Protein AF-W1Y3H9-F1 (afdb_monomer)

Nearest PDB structures (foldseek):
  7aj0-assembly1_C  TM=8.854E-01  e=1.148E-02  Pseudoalteromonas sp. MB47

Radius of gyration: 15.7 Å; Cα contacts (8 Å, |Δi|>4): 42; chains: 1; bounding box: 34×32×34 Å

pLDDT: mean 86.43, std 10.0, range [58.56, 97.69]

Sequence (74 aa):
AVRGGEQEAIADITPKYMEDLDQRWMEYGVKFLDKMAKSDKPFFLYYGTRGCHFDNYPNAKYAGSSPARTSYGD

Mean predicted aligned error: 5.44 Å

InterPro domains:
  IPR000917 Sulfatase, N-terminal [PF00884] (14-70)
  IPR017850 Alkaline-phosphatase-like, core domain superfamily [G3DSA:3.40.720.10] (3-74)
  IPR017850 Alkaline-phosphatase-like, core domain superfamily [SSF53649] (14-69)

Structure (mmCIF, N/CA/C/O backbone):
data_AF-W1Y3H9-F1
#
_entry.id   AF-W1Y3H9-F1
#
loop_
_atom_site.group_PDB
_atom_site.id
_atom_site.type_symbol
_atom_site.label_atom_id
_atom_site.label_alt_id
_atom_site.label_comp_id
_atom_site.label_asym_id
_atom_site.label_entity_id
_atom_site.label_seq_id
_atom_site.pdbx_PDB_ins_code
_atom_site.Cartn_x
_atom_site.Cartn_y
_atom_site.Cartn_z
_atom_site.occupancy
_atom_site.B_iso_or_equiv
_atom_site.auth_seq_id
_atom_site.auth_comp_id
_atom_site.auth_asym_id
_atom_site.auth_atom_id
_atom_site.pdbx_PDB_model_num
ATOM 1 N N . ALA A 1 1 ? -7.104 -10.702 9.322 1.00 62.38 1 ALA A N 1
ATOM 2 C CA . ALA A 1 1 ? -6.345 -11.796 9.955 1.00 62.38 1 ALA A CA 1
ATOM 3 C C . ALA A 1 1 ? -6.841 -12.003 11.380 1.00 62.38 1 ALA A C 1
ATOM 5 O O . ALA A 1 1 ? -7.058 -11.023 12.085 1.00 62.38 1 ALA A O 1
ATOM 6 N N . VAL A 1 2 ? -7.045 -13.253 11.784 1.00 76.12 2 VAL A N 1
ATOM 7 C CA . VAL A 1 2 ? -7.368 -13.640 13.164 1.00 76.12 2 VAL A CA 1
ATOM 8 C C . VAL A 1 2 ? -6.251 -14.570 13.622 1.00 76.12 2 VAL A C 1
ATOM 10 O O . VAL A 1 2 ? -5.754 -15.360 12.821 1.00 76.12 2 VAL A O 1
ATOM 13 N N . ARG A 1 3 ? -5.809 -14.463 14.878 1.00 80.12 3 ARG A N 1
ATOM 14 C CA . ARG A 1 3 ? -4.785 -15.369 15.415 1.00 80.12 3 ARG A CA 1
ATOM 15 C C . ARG A 1 3 ? -5.291 -16.813 15.310 1.00 80.12 3 ARG A C 1
ATOM 17 O O . ARG A 1 3 ? -6.338 -17.116 15.868 1.00 80.12 3 ARG A O 1
ATOM 24 N N . GLY A 1 4 ? -4.550 -17.669 14.605 1.00 90.44 4 GLY A N 1
ATOM 25 C CA . GLY A 1 4 ? -4.943 -19.063 14.354 1.00 90.44 4 GLY A CA 1
ATOM 26 C C . GLY A 1 4 ? -6.029 -19.249 13.288 1.00 90.44 4 GLY A C 1
ATOM 27 O O . GLY A 1 4 ? -6.566 -20.343 13.174 1.00 90.44 4 GLY A O 1
ATOM 28 N N . GLY A 1 5 ? -6.373 -18.200 12.534 1.00 90.25 5 GLY A N 1
ATOM 29 C CA . GLY A 1 5 ? -7.271 -18.314 11.387 1.00 90.25 5 GLY A CA 1
ATOM 30 C C . GLY A 1 5 ? -6.626 -19.056 10.215 1.00 90.25 5 GLY A C 1
ATOM 31 O O . GLY A 1 5 ? -5.399 -19.142 10.121 1.00 90.25 5 GLY A O 1
ATOM 32 N N . GLU A 1 6 ? -7.471 -19.561 9.321 1.00 91.56 6 GLU A N 1
ATOM 33 C CA . GLU A 1 6 ? -7.048 -20.207 8.080 1.00 91.56 6 GLU A CA 1
ATOM 34 C C . GLU A 1 6 ? -6.270 -19.226 7.190 1.00 91.56 6 GLU A C 1
ATOM 36 O O . GLU A 1 6 ? -6.571 -18.028 7.139 1.00 91.56 6 GLU A O 1
ATOM 41 N N . GLN A 1 7 ? -5.223 -19.734 6.541 1.00 89.69 7 GLN A N 1
ATOM 42 C CA . GLN A 1 7 ? -4.380 -18.960 5.637 1.00 89.69 7 GLN A CA 1
ATOM 43 C C . GLN A 1 7 ? -4.783 -19.263 4.200 1.00 89.69 7 GLN A C 1
ATOM 45 O O . GLN A 1 7 ? -4.847 -20.424 3.807 1.00 89.69 7 GLN A O 1
ATOM 50 N N . GLU A 1 8 ? -5.012 -18.212 3.421 1.00 89.50 8 GLU A N 1
ATOM 51 C CA . GLU A 1 8 ? -5.341 -18.316 2.004 1.00 89.50 8 GLU A CA 1
ATOM 52 C C . GLU A 1 8 ? -4.175 -17.794 1.162 1.00 89.50 8 GLU A C 1
ATOM 54 O O . GLU A 1 8 ? -3.646 -16.704 1.410 1.00 89.50 8 GLU A O 1
ATOM 59 N N . ALA A 1 9 ? -3.777 -18.577 0.159 1.00 90.00 9 ALA A N 1
ATOM 60 C CA . ALA A 1 9 ? -2.807 -18.144 -0.832 1.00 90.00 9 ALA A CA 1
ATOM 61 C C . ALA A 1 9 ? -3.477 -17.154 -1.796 1.00 90.00 9 ALA A C 1
ATOM 63 O O . ALA A 1 9 ? -4.323 -17.526 -2.601 1.00 90.00 9 ALA A O 1
ATOM 64 N N . ILE A 1 10 ? -3.086 -15.885 -1.703 1.00 87.56 10 ILE A N 1
ATOM 65 C CA . ILE A 1 10 ? -3.649 -14.793 -2.513 1.00 87.56 10 ILE A CA 1
ATOM 66 C C . ILE A 1 10 ? -2.954 -14.623 -3.868 1.00 87.56 10 ILE A C 1
ATOM 68 O O . ILE A 1 10 ? -3.581 -14.138 -4.806 1.00 87.56 10 ILE A O 1
ATOM 72 N N . ALA A 1 11 ? -1.676 -14.994 -3.975 1.00 89.44 11 ALA A N 1
ATOM 73 C CA . ALA A 1 11 ? -0.919 -15.015 -5.225 1.00 89.44 11 ALA A CA 1
ATOM 74 C C . ALA A 1 11 ? 0.456 -15.665 -5.029 1.00 89.44 11 ALA A C 1
ATOM 76 O O . ALA A 1 11 ? 1.025 -15.604 -3.935 1.00 89.44 11 ALA A O 1
ATOM 77 N N . ASP A 1 12 ? 1.023 -16.173 -6.121 1.00 92.12 12 ASP A N 1
ATOM 78 C CA . ASP A 1 12 ? 2.439 -16.522 -6.186 1.00 92.12 12 ASP A CA 1
ATOM 79 C C . ASP A 1 12 ? 3.308 -15.268 -6.335 1.00 92.12 12 ASP A C 1
ATOM 81 O O . ASP A 1 12 ? 3.009 -14.351 -7.110 1.00 92.12 12 ASP A O 1
ATOM 85 N N . ILE A 1 13 ? 4.435 -15.245 -5.624 1.00 89.38 13 ILE A N 1
ATOM 86 C CA . ILE A 1 13 ? 5.407 -14.158 -5.722 1.00 89.38 13 ILE A CA 1
ATOM 87 C C . ILE A 1 13 ? 6.328 -14.413 -6.914 1.00 89.38 13 ILE A C 1
ATOM 89 O O . ILE A 1 13 ? 7.230 -15.245 -6.870 1.00 89.38 13 ILE A O 1
ATOM 93 N N . THR A 1 14 ? 6.102 -13.657 -7.985 1.00 92.56 14 THR A N 1
ATOM 94 C CA . THR A 1 14 ? 6.949 -13.623 -9.186 1.00 92.56 14 THR A CA 1
ATOM 95 C C . THR A 1 14 ? 7.518 -12.216 -9.391 1.00 92.56 14 THR A C 1
ATOM 97 O O . THR A 1 14 ? 6.914 -11.255 -8.905 1.00 92.56 14 T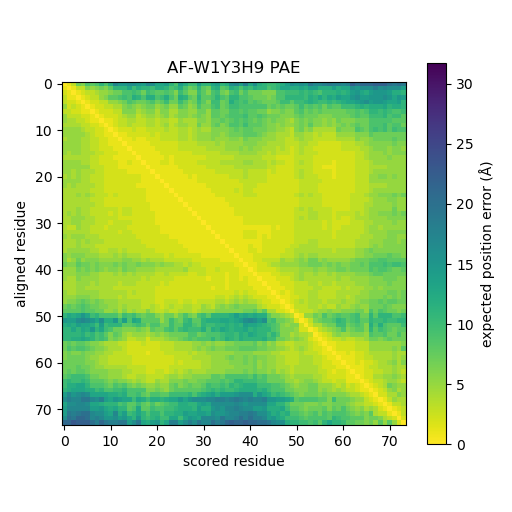HR A O 1
ATOM 100 N N . PRO A 1 15 ? 8.621 -12.040 -10.149 1.00 89.50 15 PRO A N 1
ATOM 101 C CA . PRO A 1 15 ? 9.128 -10.714 -10.518 1.00 89.50 15 PRO A CA 1
ATOM 102 C C . PRO A 1 15 ? 8.040 -9.781 -11.053 1.00 89.50 15 PRO A C 1
ATOM 104 O O . PRO A 1 15 ? 7.917 -8.647 -10.600 1.00 89.50 15 PRO A O 1
ATOM 107 N N . LYS A 1 16 ? 7.171 -10.300 -11.931 1.00 90.31 16 LYS A N 1
ATOM 108 C CA . LYS A 1 16 ? 6.066 -9.526 -12.497 1.00 90.31 16 LYS A CA 1
ATOM 109 C C . LYS A 1 16 ? 5.027 -9.127 -11.449 1.00 90.31 16 LYS A C 1
ATOM 111 O O . LYS A 1 16 ? 4.546 -8.002 -11.458 1.00 90.31 16 LYS A O 1
ATOM 116 N N . TYR A 1 17 ? 4.685 -10.032 -10.534 1.00 91.75 17 TYR A N 1
ATOM 117 C CA . TYR A 1 17 ? 3.756 -9.721 -9.447 1.00 91.75 17 TYR A CA 1
ATOM 118 C C . TYR A 1 17 ? 4.324 -8.654 -8.502 1.00 91.75 17 TYR A C 1
ATOM 120 O O . TYR A 1 17 ? 3.592 -7.782 -8.025 1.00 91.75 17 TYR A O 1
ATOM 128 N N . MET A 1 18 ? 5.639 -8.699 -8.262 1.00 89.94 18 MET A N 1
ATOM 129 C CA . MET A 1 18 ? 6.323 -7.758 -7.382 1.00 89.94 18 MET A CA 1
ATOM 130 C C . MET A 1 18 ? 6.250 -6.308 -7.876 1.00 89.94 18 MET A C 1
ATOM 132 O O . MET A 1 18 ? 6.256 -5.414 -7.030 1.00 89.94 18 MET A O 1
ATOM 136 N N . GLU A 1 19 ? 6.099 -6.061 -9.183 1.00 89.94 19 GLU A N 1
ATOM 137 C CA . GLU A 1 19 ? 5.995 -4.711 -9.772 1.00 89.94 19 GLU A CA 1
ATOM 138 C C . GLU A 1 19 ? 4.837 -3.864 -9.210 1.00 89.94 19 GLU A C 1
ATOM 140 O O . GLU A 1 19 ? 4.973 -2.647 -9.094 1.00 89.94 19 GLU A O 1
ATOM 145 N N . ASP A 1 20 ? 3.708 -4.470 -8.814 1.00 92.12 20 ASP A N 1
ATOM 146 C CA . ASP A 1 20 ? 2.591 -3.744 -8.170 1.00 92.12 20 ASP A CA 1
ATOM 147 C C . ASP A 1 20 ? 2.328 -4.175 -6.720 1.00 92.12 20 ASP A C 1
ATOM 149 O O . ASP A 1 20 ? 1.275 -3.870 -6.158 1.00 92.12 20 ASP A O 1
ATOM 153 N N . LEU A 1 21 ? 3.266 -4.887 -6.090 1.00 90.25 21 LEU A N 1
ATOM 154 C CA . LEU A 1 21 ? 3.089 -5.392 -4.726 1.00 90.25 21 LEU A CA 1
ATOM 155 C C . LEU A 1 21 ? 2.807 -4.266 -3.721 1.00 90.25 21 LEU A C 1
ATOM 157 O O . LEU A 1 21 ? 1.859 -4.373 -2.945 1.00 90.25 21 LEU A O 1
ATOM 161 N N . ASP A 1 22 ? 3.557 -3.164 -3.797 1.00 90.56 22 ASP A N 1
ATOM 162 C CA . ASP A 1 22 ? 3.355 -2.006 -2.920 1.00 90.56 22 ASP A CA 1
ATOM 163 C C . ASP A 1 22 ? 1.991 -1.332 -3.151 1.00 90.56 22 ASP A C 1
ATOM 165 O O . ASP A 1 22 ? 1.374 -0.870 -2.192 1.00 90.56 22 ASP A O 1
ATOM 169 N N . GLN A 1 23 ? 1.447 -1.359 -4.377 1.00 92.38 23 GLN A N 1
ATOM 170 C CA . GLN A 1 23 ? 0.091 -0.856 -4.633 1.00 92.38 23 GLN A CA 1
ATOM 171 C C . GLN A 1 23 ? -0.975 -1.755 -4.011 1.00 92.38 23 GLN A C 1
ATOM 173 O O . GLN A 1 23 ? -1.909 -1.257 -3.385 1.00 92.38 23 GLN A O 1
ATOM 178 N N . ARG A 1 24 ? -0.813 -3.077 -4.111 1.00 92.00 24 ARG A N 1
ATOM 179 C CA . ARG A 1 24 ? -1.732 -4.044 -3.489 1.00 92.00 24 ARG A CA 1
ATOM 180 C C . ARG A 1 24 ? -1.707 -3.931 -1.963 1.00 92.00 24 ARG A C 1
ATOM 182 O O . ARG A 1 24 ? -2.756 -3.953 -1.318 1.00 92.00 24 ARG A O 1
ATOM 189 N N . TRP A 1 25 ? -0.523 -3.770 -1.375 1.00 91.62 25 TRP A N 1
ATOM 190 C CA . TRP A 1 25 ? -0.376 -3.545 0.064 1.00 91.62 25 TRP A CA 1
ATOM 191 C C . TRP A 1 25 ? -0.949 -2.202 0.504 1.00 91.62 25 TRP A C 1
ATOM 193 O O . TRP A 1 25 ? -1.617 -2.153 1.537 1.00 91.62 25 TRP A O 1
ATOM 203 N N . MET A 1 26 ? -0.772 -1.147 -0.292 1.00 94.62 26 MET A N 1
ATOM 204 C CA . MET A 1 26 ? -1.377 0.158 -0.034 1.00 94.62 26 MET A CA 1
ATOM 205 C C . MET A 1 26 ? -2.899 0.047 -0.019 1.00 94.62 26 MET A C 1
ATOM 207 O O . MET A 1 26 ? -3.528 0.501 0.932 1.00 94.62 26 MET A O 1
ATOM 211 N N . GLU A 1 27 ? -3.504 -0.601 -1.016 1.00 94.88 27 GLU A N 1
ATOM 212 C CA . GLU A 1 27 ? -4.953 -0.822 -1.050 1.00 94.88 27 GLU A CA 1
ATOM 213 C C . GLU A 1 27 ? -5.452 -1.586 0.182 1.00 94.88 27 GLU A C 1
ATOM 215 O O . GLU A 1 27 ? -6.482 -1.230 0.758 1.00 94.88 27 GLU A O 1
ATOM 220 N N . TYR A 1 28 ? -4.725 -2.620 0.614 1.00 92.44 28 TYR A N 1
ATOM 221 C CA . TYR A 1 28 ? -5.055 -3.358 1.832 1.00 92.44 28 TYR A CA 1
ATOM 222 C C . TYR A 1 28 ? -4.934 -2.480 3.086 1.00 92.44 28 TYR A C 1
ATOM 224 O O . TYR A 1 28 ? -5.831 -2.484 3.932 1.00 92.44 28 TYR A O 1
ATOM 232 N N . GLY A 1 29 ? -3.855 -1.702 3.196 1.00 94.69 29 GLY A N 1
ATOM 233 C CA . GLY A 1 29 ? -3.611 -0.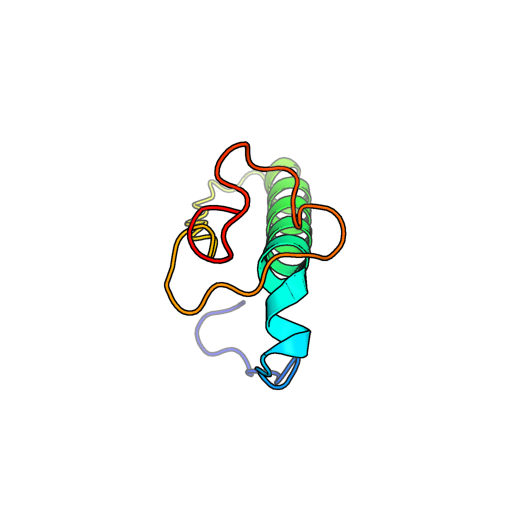778 4.300 1.00 94.69 29 GLY A CA 1
ATOM 234 C C . GLY A 1 29 ? -4.691 0.297 4.403 1.00 94.69 29 GLY A C 1
ATOM 235 O O . GLY A 1 29 ? -5.243 0.502 5.481 1.00 94.69 29 GLY A O 1
ATOM 236 N N . VAL A 1 30 ? -5.066 0.919 3.283 1.00 96.94 30 VAL A N 1
ATOM 237 C CA . VAL A 1 30 ? -6.143 1.920 3.228 1.00 96.94 30 VAL A CA 1
ATOM 238 C C . VAL A 1 30 ? -7.478 1.303 3.642 1.00 96.94 30 VAL A C 1
ATOM 240 O O . VAL A 1 30 ? -8.133 1.831 4.536 1.00 96.94 30 VAL A O 1
ATOM 243 N N . LYS A 1 31 ? -7.848 0.131 3.104 1.00 96.19 31 LYS A N 1
ATOM 244 C CA . LYS A 1 31 ? -9.079 -0.576 3.512 1.00 96.19 31 LYS A CA 1
ATOM 245 C C . LYS A 1 31 ? -9.086 -0.922 5.003 1.00 96.19 31 LYS A C 1
ATOM 247 O O . LYS A 1 31 ? -10.135 -0.875 5.649 1.00 96.19 31 LYS A O 1
ATOM 252 N N . PHE A 1 32 ? -7.933 -1.290 5.562 1.00 94.88 32 PHE A N 1
ATOM 253 C CA . PHE A 1 32 ? -7.794 -1.519 6.996 1.00 94.88 32 PHE A CA 1
ATOM 254 C C . PHE A 1 32 ? -8.026 -0.230 7.794 1.00 94.88 32 PHE A C 1
ATOM 256 O O . PHE A 1 32 ? -8.798 -0.253 8.753 1.00 94.88 32 PHE A O 1
ATOM 263 N N . LEU A 1 33 ? -7.414 0.887 7.388 1.00 96.75 33 LEU A N 1
ATOM 264 C CA . LEU A 1 33 ? -7.600 2.187 8.036 1.00 96.75 33 LEU A CA 1
ATOM 265 C C . LEU A 1 33 ? -9.061 2.651 7.961 1.00 96.75 33 LEU A C 1
ATOM 267 O O . LEU A 1 33 ? -9.612 3.036 8.988 1.00 96.75 33 LEU A O 1
ATOM 271 N N . ASP A 1 34 ? -9.725 2.514 6.809 1.00 97.69 34 ASP A N 1
ATOM 272 C CA . ASP A 1 34 ? -11.151 2.837 6.637 1.00 97.69 34 ASP A CA 1
ATOM 273 C C . ASP A 1 34 ? -12.054 2.033 7.579 1.00 97.69 34 ASP A C 1
ATOM 275 O O . ASP A 1 34 ? -13.071 2.528 8.076 1.00 97.69 34 ASP A O 1
ATOM 279 N N . LYS A 1 35 ? -11.700 0.767 7.822 1.00 96.62 35 LYS A N 1
ATOM 280 C CA . LYS A 1 35 ? -12.409 -0.099 8.765 1.00 96.62 35 LYS A CA 1
ATOM 281 C C . LYS A 1 35 ? -12.155 0.328 10.208 1.00 96.62 35 LYS A C 1
ATOM 283 O O . LYS A 1 35 ? -13.101 0.385 10.992 1.00 96.62 35 LYS A O 1
ATOM 288 N N . MET A 1 36 ? -10.902 0.599 10.566 1.00 96.12 36 MET A N 1
ATOM 289 C CA . MET A 1 36 ? -10.542 0.977 11.931 1.00 96.12 36 MET A CA 1
ATOM 290 C C . MET A 1 36 ? -11.045 2.371 12.306 1.00 96.12 36 MET A C 1
ATOM 292 O O . MET A 1 36 ? -11.450 2.560 13.445 1.00 96.12 36 MET A O 1
ATOM 296 N N . ALA A 1 37 ? -11.129 3.305 11.356 1.00 96.88 37 ALA A N 1
ATOM 297 C CA . ALA A 1 37 ? -11.713 4.630 11.568 1.00 96.88 37 ALA A CA 1
ATOM 298 C C . ALA A 1 37 ? -13.191 4.582 12.002 1.00 96.88 37 ALA A C 1
ATOM 300 O O . ALA A 1 37 ? -13.684 5.519 12.621 1.00 96.88 37 ALA A O 1
ATOM 301 N N . LYS A 1 38 ? -13.898 3.489 11.690 1.00 97.56 38 LYS A N 1
ATOM 302 C CA . LYS A 1 38 ? -15.296 3.242 12.083 1.00 97.56 38 LYS A CA 1
ATOM 303 C C . LYS A 1 38 ? -15.418 2.390 13.351 1.00 97.56 38 LYS A C 1
ATOM 305 O O . LYS A 1 38 ? -16.519 1.967 13.692 1.00 97.56 38 LYS A O 1
ATOM 310 N N . SER A 1 39 ? -14.304 2.061 14.000 1.00 96.12 39 SER A N 1
ATOM 311 C CA . SER A 1 39 ? -14.261 1.195 15.173 1.00 96.12 39 SER A CA 1
ATOM 312 C C . SER A 1 39 ? -13.839 1.980 16.408 1.00 96.12 39 SER A C 1
ATOM 314 O O . SER A 1 39 ? -12.878 2.736 16.365 1.00 96.12 39 SER A O 1
ATOM 316 N N . ASP A 1 40 ? -14.464 1.689 17.546 1.00 96.88 40 ASP A N 1
ATOM 317 C CA . ASP A 1 40 ? -14.064 2.262 18.842 1.00 96.88 40 ASP A CA 1
ATOM 318 C C . ASP A 1 40 ? -12.802 1.608 19.439 1.00 96.88 40 ASP A C 1
ATOM 320 O O . ASP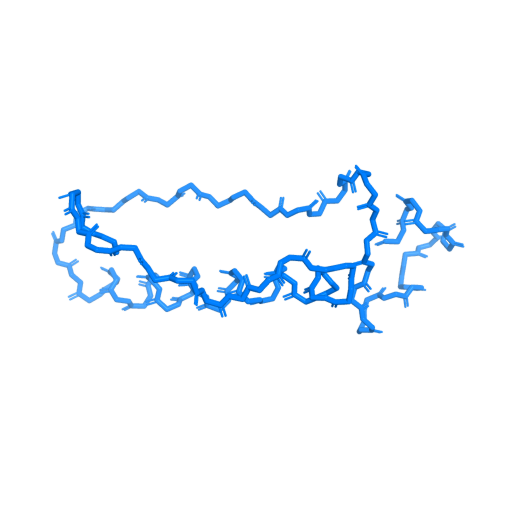 A 1 40 ? -12.427 1.867 20.583 1.00 96.88 40 ASP A O 1
ATOM 324 N N . LYS A 1 41 ? -12.153 0.699 18.700 1.00 94.94 41 LYS A N 1
ATOM 325 C CA . LYS A 1 41 ? -10.983 -0.044 19.175 1.00 94.94 41 LYS A CA 1
ATOM 326 C C . LYS A 1 41 ? -9.694 0.635 18.713 1.00 94.94 41 LYS A C 1
ATOM 328 O O . LYS A 1 41 ? -9.575 0.941 17.525 1.00 94.94 41 LYS A O 1
ATOM 333 N N . PRO A 1 42 ? -8.686 0.780 19.594 1.00 95.25 42 PRO A N 1
ATOM 334 C CA . PRO A 1 42 ? -7.369 1.218 19.160 1.00 95.25 42 PRO A CA 1
ATOM 335 C C . PRO A 1 42 ? -6.776 0.201 18.180 1.00 95.25 42 PRO A C 1
ATOM 337 O O . PRO A 1 42 ? -7.033 -1.004 18.273 1.00 95.25 42 PRO A O 1
ATOM 340 N N . PHE A 1 43 ? -5.959 0.688 17.251 1.00 94.50 43 PHE A N 1
ATOM 341 C CA . PHE A 1 43 ? -5.273 -0.148 16.276 1.00 94.50 43 PHE A CA 1
ATOM 342 C C . PHE A 1 43 ? -3.787 0.170 16.208 1.00 94.50 43 PHE A C 1
ATOM 344 O O . PHE A 1 43 ? -3.340 1.263 16.547 1.00 94.50 43 PHE A O 1
ATOM 351 N N . PHE A 1 44 ? -3.035 -0.807 15.717 1.00 93.31 44 PHE A N 1
ATOM 352 C CA . PHE A 1 44 ? -1.642 -0.659 15.341 1.00 93.31 44 PHE A CA 1
ATOM 353 C C . PHE A 1 44 ? -1.471 -1.210 13.928 1.00 93.31 44 PHE A C 1
ATOM 355 O O . PHE A 1 44 ? -1.924 -2.319 13.639 1.00 93.31 44 PHE A O 1
ATOM 362 N N . LEU A 1 45 ? -0.833 -0.430 13.057 1.00 93.44 45 LEU A N 1
ATOM 363 C CA . LEU A 1 45 ? -0.483 -0.840 11.705 1.00 93.44 45 LEU A CA 1
ATOM 364 C C . LEU A 1 45 ? 1.027 -0.705 11.534 1.00 93.44 45 LEU A C 1
ATOM 366 O O . LEU A 1 45 ? 1.556 0.403 11.499 1.00 93.44 45 LEU A O 1
ATOM 370 N N . TYR A 1 46 ? 1.705 -1.839 11.396 1.00 92.94 46 TYR A N 1
ATOM 371 C CA . TYR A 1 46 ? 3.071 -1.873 10.899 1.00 92.94 46 TYR A CA 1
ATOM 372 C C . TYR A 1 46 ? 3.028 -1.998 9.376 1.00 92.94 46 TYR A C 1
ATOM 374 O O . TYR A 1 46 ? 2.549 -3.004 8.853 1.00 92.94 46 TYR A O 1
ATOM 382 N N . TYR A 1 47 ? 3.481 -0.960 8.676 1.00 91.50 47 TYR A N 1
ATOM 383 C CA . TYR A 1 47 ? 3.413 -0.873 7.220 1.00 91.50 47 TYR A CA 1
ATOM 384 C C . TYR A 1 47 ? 4.824 -0.825 6.627 1.00 91.50 47 TYR A C 1
ATOM 386 O O . TYR A 1 47 ? 5.441 0.235 6.554 1.00 91.50 47 TYR A O 1
ATOM 394 N N . GLY A 1 48 ? 5.350 -1.993 6.259 1.00 88.25 48 GLY A N 1
ATOM 395 C CA . GLY A 1 48 ? 6.670 -2.144 5.647 1.00 88.25 48 GLY A CA 1
ATOM 396 C C . GLY A 1 48 ? 6.560 -2.338 4.139 1.00 88.25 48 GLY A C 1
ATOM 397 O O . GLY A 1 48 ? 6.404 -3.466 3.682 1.00 88.25 48 GLY A O 1
ATOM 398 N N . THR A 1 49 ? 6.624 -1.249 3.374 1.00 84.62 49 THR A N 1
ATOM 399 C CA . THR A 1 49 ? 6.693 -1.303 1.902 1.00 84.62 49 THR A CA 1
ATOM 400 C C . THR A 1 49 ? 8.005 -1.921 1.428 1.00 84.62 49 THR A C 1
ATOM 402 O O . THR A 1 49 ? 9.017 -1.839 2.126 1.00 84.62 49 THR A O 1
ATOM 405 N N . ARG A 1 50 ? 8.026 -2.467 0.209 1.00 82.44 50 ARG A N 1
ATOM 406 C CA . ARG A 1 50 ? 9.242 -3.018 -0.408 1.00 82.44 50 ARG A CA 1
ATOM 407 C C . ARG A 1 50 ? 10.205 -1.941 -0.916 1.00 82.44 50 ARG A C 1
ATOM 409 O O . ARG A 1 50 ? 11.387 -2.246 -1.071 1.00 82.44 50 ARG A O 1
ATOM 416 N N . GLY A 1 51 ? 9.730 -0.721 -1.181 1.00 69.69 51 GLY A N 1
ATOM 417 C CA . GLY A 1 51 ? 10.528 0.393 -1.719 1.00 69.69 51 GLY A CA 1
ATOM 418 C C . GLY A 1 51 ? 11.989 0.430 -1.231 1.00 69.69 51 GLY A C 1
ATOM 419 O O . GLY A 1 51 ? 12.252 0.351 -0.031 1.00 69.69 51 GLY A O 1
ATOM 420 N N . CYS A 1 52 ? 12.925 0.522 -2.183 1.00 65.00 52 CYS A N 1
ATOM 421 C CA . CYS A 1 52 ? 14.387 0.561 -1.996 1.00 65.00 52 CYS A CA 1
ATOM 422 C C . CYS A 1 52 ? 15.098 -0.748 -1.578 1.00 65.00 52 CYS A C 1
ATOM 424 O O . CYS A 1 52 ? 16.275 -0.696 -1.222 1.00 65.00 52 CYS A O 1
ATOM 426 N N . HIS A 1 53 ? 14.447 -1.916 -1.637 1.00 71.94 53 HIS A N 1
ATOM 427 C CA . HIS A 1 53 ? 15.120 -3.214 -1.448 1.00 71.94 53 HIS A CA 1
ATOM 428 C C . HIS A 1 53 ? 15.589 -3.808 -2.790 1.00 71.94 53 HIS A C 1
ATOM 430 O O . HIS A 1 53 ? 14.896 -3.687 -3.799 1.00 71.94 53 HIS A O 1
ATOM 436 N N . PHE A 1 54 ? 16.760 -4.455 -2.796 1.00 66.75 54 PHE A N 1
ATOM 437 C CA . PHE A 1 54 ? 17.288 -5.202 -3.945 1.00 66.75 54 PHE A CA 1
ATOM 438 C C . PHE A 1 54 ? 16.828 -6.670 -3.888 1.00 66.75 54 PHE A C 1
ATOM 440 O O . PHE A 1 54 ? 16.928 -7.292 -2.831 1.00 66.75 54 PHE A O 1
ATOM 447 N N . ASP A 1 55 ? 16.351 -7.285 -4.971 1.00 75.56 55 ASP A N 1
ATOM 448 C CA . ASP A 1 55 ? 16.120 -6.737 -6.318 1.00 75.56 55 ASP A CA 1
ATOM 449 C C . ASP A 1 55 ? 14.914 -5.788 -6.395 1.00 75.56 55 ASP A C 1
ATOM 451 O O . ASP A 1 55 ? 13.865 -6.028 -5.791 1.00 75.56 55 ASP A O 1
ATOM 455 N N . ASN A 1 56 ? 15.051 -4.727 -7.192 1.00 75.50 56 ASN A N 1
ATOM 456 C CA . ASN A 1 56 ? 14.011 -3.723 -7.361 1.00 75.50 56 ASN A CA 1
ATOM 457 C C . ASN A 1 56 ? 13.223 -3.961 -8.658 1.00 75.50 56 ASN A C 1
ATOM 459 O O . ASN A 1 56 ? 13.790 -4.018 -9.748 1.00 75.50 56 ASN A O 1
ATOM 463 N N . TYR A 1 57 ? 11.901 -4.074 -8.530 1.00 85.12 57 TYR A N 1
ATOM 464 C CA . TYR A 1 57 ? 10.965 -4.290 -9.637 1.00 85.12 57 TYR A CA 1
ATOM 465 C C . TYR A 1 57 ? 10.024 -3.082 -9.714 1.00 85.12 57 TYR A C 1
ATOM 467 O O . TYR A 1 57 ? 8.973 -3.095 -9.067 1.00 85.12 57 TYR A O 1
ATOM 475 N N . PRO A 1 58 ? 10.414 -1.972 -10.360 1.00 82.88 58 PRO A N 1
ATOM 476 C CA . PRO A 1 58 ? 9.624 -0.749 -10.320 1.00 82.88 58 PRO A CA 1
ATOM 477 C C . PRO A 1 58 ? 8.275 -0.949 -11.012 1.00 82.88 58 PRO A C 1
ATOM 479 O O . PRO A 1 58 ? 8.169 -1.606 -12.046 1.00 82.88 58 PRO A O 1
ATOM 482 N N . ASN A 1 59 ? 7.235 -0.343 -10.446 1.00 88.69 59 ASN A N 1
ATOM 483 C CA . ASN A 1 59 ? 5.933 -0.287 -11.093 1.00 88.69 59 ASN A CA 1
ATOM 484 C C . ASN A 1 59 ? 6.032 0.468 -12.425 1.00 88.69 59 ASN A C 1
ATOM 486 O O . ASN A 1 59 ? 6.694 1.505 -12.490 1.00 88.69 59 ASN A O 1
ATOM 490 N N . ALA A 1 60 ? 5.289 0.037 -13.447 1.00 89.81 60 ALA A N 1
ATOM 491 C CA . ALA A 1 60 ? 5.282 0.689 -14.759 1.00 89.81 60 ALA A CA 1
ATOM 492 C C . ALA A 1 60 ? 4.954 2.194 -14.704 1.00 89.81 60 ALA A C 1
ATOM 494 O O . ALA A 1 60 ? 5.464 2.964 -15.512 1.00 89.81 60 ALA A O 1
ATOM 495 N N . LYS A 1 61 ? 4.130 2.630 -13.741 1.00 89.44 61 LYS A N 1
ATOM 496 C CA . LYS A 1 61 ?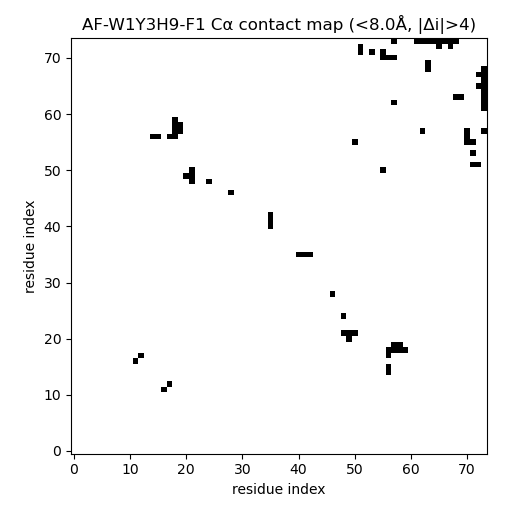 3.790 4.046 -13.543 1.00 89.44 61 LYS A CA 1
ATOM 497 C C . LYS A 1 61 ? 4.973 4.891 -13.059 1.00 89.44 61 LYS A C 1
ATOM 499 O O . LYS A 1 61 ? 5.021 6.077 -13.366 1.00 89.44 61 LYS A O 1
ATOM 504 N N . TYR A 1 62 ? 5.864 4.308 -12.257 1.00 84.44 62 TYR A N 1
ATOM 505 C CA . TYR A 1 62 ? 6.952 5.023 -11.580 1.00 84.44 62 TYR A CA 1
ATOM 506 C C . TYR A 1 62 ? 8.320 4.777 -12.227 1.00 84.44 62 TYR A C 1
ATOM 508 O O . TYR A 1 62 ? 9.237 5.566 -12.018 1.00 84.44 62 TYR A O 1
ATOM 516 N N . ALA A 1 63 ? 8.454 3.733 -13.047 1.00 85.81 63 ALA A N 1
ATOM 517 C CA . ALA A 1 63 ? 9.683 3.416 -13.763 1.00 85.81 63 ALA A CA 1
ATOM 518 C C . ALA A 1 63 ? 10.213 4.623 -14.562 1.00 85.81 63 ALA A C 1
ATOM 520 O O . ALA A 1 63 ? 9.487 5.233 -15.348 1.00 85.81 63 ALA A O 1
ATOM 521 N N . GLY A 1 64 ? 11.486 4.970 -14.354 1.00 83.50 64 GLY A N 1
ATOM 522 C CA . GLY A 1 64 ? 12.153 6.091 -15.022 1.00 83.50 64 GLY A CA 1
ATOM 523 C C . GLY A 1 64 ? 11.760 7.478 -14.503 1.00 83.50 64 GLY A C 1
ATOM 524 O O . GLY A 1 64 ? 12.166 8.482 -15.094 1.00 83.50 64 GLY A O 1
ATOM 525 N N . SER A 1 65 ? 10.960 7.559 -13.434 1.00 84.25 65 SER A N 1
ATOM 526 C CA . SER A 1 65 ? 10.583 8.835 -12.813 1.00 84.25 65 SER A CA 1
ATOM 527 C C . SER A 1 65 ? 11.687 9.399 -11.919 1.00 84.25 65 SER A C 1
ATOM 529 O O . SER A 1 65 ? 11.698 10.604 -11.658 1.00 84.25 65 SER A O 1
ATOM 531 N N . SER A 1 66 ? 12.613 8.564 -11.439 1.00 79.75 66 SER A N 1
ATOM 532 C CA . SER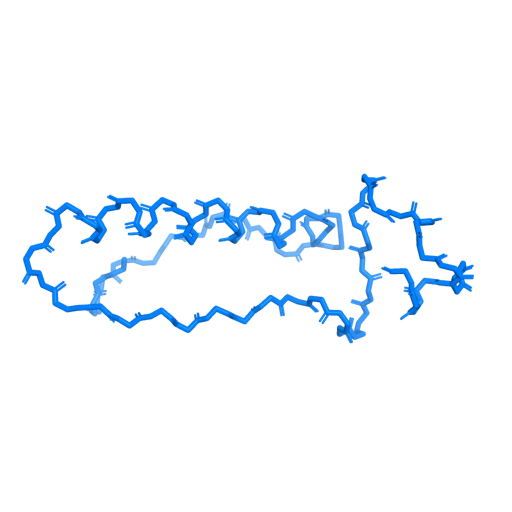 A 1 66 ? 13.726 9.020 -10.617 1.00 79.75 66 SER A CA 1
ATOM 533 C C . SER A 1 66 ? 14.773 9.740 -11.468 1.00 79.75 66 SER A C 1
ATOM 535 O O . SER A 1 66 ? 15.147 9.271 -12.549 1.00 79.75 66 SER A O 1
ATOM 537 N N . PRO A 1 67 ? 15.353 10.845 -10.966 1.00 81.56 67 PRO A N 1
ATOM 538 C CA . PRO A 1 67 ? 16.499 11.487 -11.603 1.00 81.56 67 PRO A CA 1
ATOM 539 C C . PRO A 1 67 ? 17.703 10.552 -11.793 1.00 81.56 67 PRO A C 1
ATOM 541 O O . PRO A 1 67 ? 18.535 10.811 -12.661 1.00 81.56 67 PRO A O 1
ATOM 544 N N . ALA A 1 68 ? 17.799 9.477 -11.000 1.00 80.50 68 ALA A N 1
ATOM 545 C CA . ALA A 1 68 ? 18.894 8.514 -11.068 1.00 80.50 68 ALA A CA 1
ATOM 546 C C . ALA A 1 68 ? 18.900 7.689 -12.369 1.00 80.50 68 ALA A C 1
ATOM 548 O O . ALA A 1 68 ? 19.975 7.265 -12.791 1.00 80.50 68 ALA A O 1
ATOM 549 N N . ARG A 1 69 ? 17.732 7.467 -13.003 1.00 70.44 69 ARG A N 1
ATOM 550 C CA . ARG A 1 69 ? 17.564 6.716 -14.269 1.00 70.44 69 ARG A CA 1
ATOM 551 C C . ARG A 1 69 ? 18.286 5.361 -14.305 1.00 70.44 69 ARG A C 1
ATOM 553 O O . ARG A 1 69 ? 18.804 4.942 -15.341 1.00 70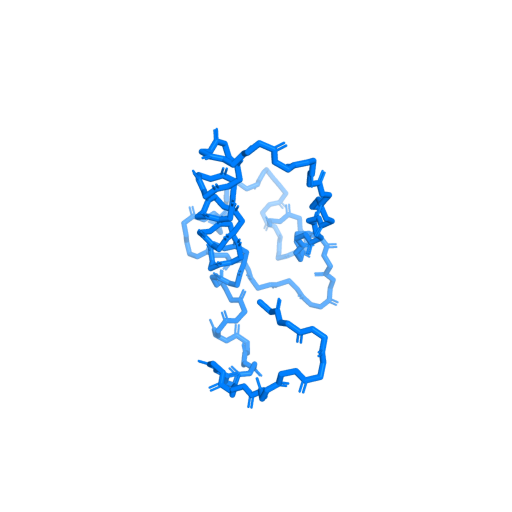.44 69 ARG A O 1
ATOM 560 N N . THR A 1 70 ? 18.373 4.700 -13.156 1.00 73.25 70 THR A N 1
ATOM 561 C CA . THR A 1 70 ? 18.972 3.370 -12.993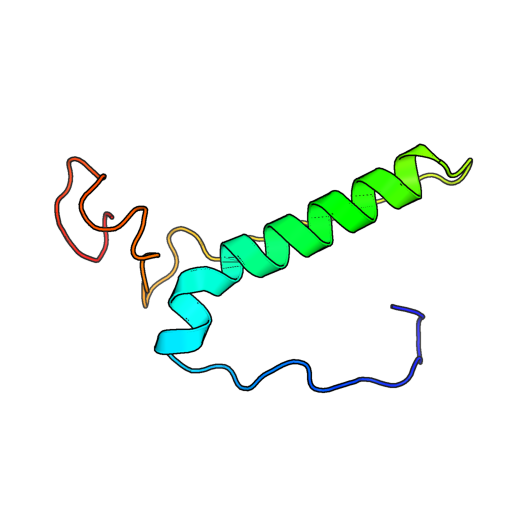 1.00 73.25 70 THR A CA 1
ATOM 562 C C . THR A 1 70 ? 17.977 2.506 -12.240 1.00 73.25 70 THR A C 1
ATOM 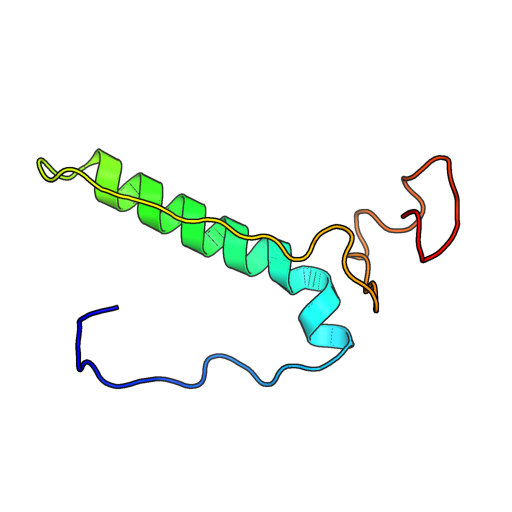564 O O . THR A 1 70 ? 17.290 3.003 -11.355 1.00 73.25 70 THR A O 1
ATOM 567 N N . SER A 1 71 ? 17.952 1.201 -12.510 1.00 64.88 71 SER A N 1
ATOM 568 C CA . SER A 1 71 ? 17.029 0.260 -11.854 1.00 64.88 71 SER A CA 1
ATOM 569 C C . SER A 1 71 ? 17.147 0.210 -10.322 1.00 64.88 71 SER A C 1
ATOM 571 O O . SER A 1 71 ? 16.231 -0.241 -9.642 1.00 64.88 71 SER A O 1
ATOM 573 N N . TYR A 1 72 ? 18.277 0.657 -9.773 1.00 64.19 72 TYR A N 1
ATOM 574 C CA . TYR A 1 72 ? 18.544 0.704 -8.334 1.00 64.19 72 TYR A CA 1
ATOM 575 C C . TYR A 1 72 ? 18.074 2.001 -7.669 1.00 64.19 72 TYR A C 1
ATOM 577 O O . TYR A 1 72 ? 17.868 2.021 -6.459 1.00 64.19 72 TYR A O 1
ATOM 585 N N . GLY A 1 73 ? 17.977 3.086 -8.441 1.00 62.50 73 GLY A N 1
ATOM 586 C CA . G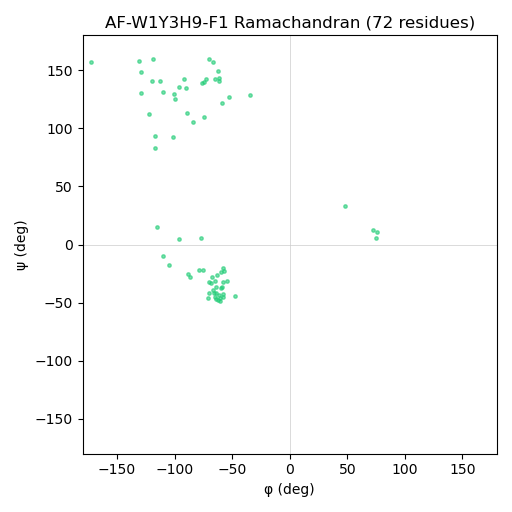LY A 1 73 ? 17.601 4.412 -7.952 1.00 62.50 73 GLY A CA 1
ATOM 587 C C . GLY A 1 73 ? 16.217 4.883 -8.403 1.00 62.50 73 GLY A C 1
ATOM 588 O O . GLY A 1 73 ? 15.779 5.926 -7.919 1.00 62.50 73 GLY A O 1
ATOM 589 N N . ASP A 1 74 ? 15.578 4.166 -9.334 1.00 58.56 74 ASP A N 1
ATOM 590 C CA . ASP A 1 74 ? 14.160 4.275 -9.722 1.00 58.56 74 ASP A CA 1
ATOM 591 C C . ASP A 1 74 ? 13.260 3.444 -8.806 1.00 58.56 74 ASP A C 1
ATOM 593 O O . ASP A 1 74 ? 12.303 4.007 -8.234 1.00 58.56 74 ASP A O 1
#

Secondary structure (DSSP, 8-state):
--TTPPP-------HHHHTTHHHHHHHHHHHHHHHHTT-SS---------TTPSSP---TTTTT-STT-STTT-

Organism: NCBI:txid408170

Foldseek 3Di:
DDVVDDDDDPDDDDLVVLQCPQVVLVVVVVVVVVVVVPDPDDDDDDRDGPPQDPPARHHPVCQCVFPVNDSNRD

Solvent-accessible surface area (backbone atoms only — not comparable to full-atom values): 4976 Å² total; per-residue (Å²): 141,57,94,91,52,89,83,78,90,88,72,77,93,42,73,77,54,49,24,49,41,57,58,57,51,46,55,52,51,50,55,49,50,62,53,44,74,75,43,99,59,91,83,86,82,90,85,82,69,65,83,91,45,86,86,57,50,62,32,83,92,50,53,70,69,31,93,65,66,36,77,87,58,68